Protein AF-A0A960H5Q5-F1 (afdb_monomer)

Solvent-accessible surface area (backbone atoms only — not comparable to full-atom values): 4446 Å² total; per-residue (Å²): 119,69,68,60,55,52,49,53,52,51,52,51,49,45,49,64,50,66,44,40,15,61,51,29,39,52,50,36,68,70,52,62,88,54,74,85,41,56,62,33,42,58,51,13,50,52,41,40,53,50,42,53,53,50,52,49,55,52,49,52,55,51,52,53,55,57,72,70,55,74,84,80,70,80,74,84,76,133

Radius of gyration: 20.73 Å; Cα contacts (8 Å, |Δi|>4): 32; chains: 1; bounding box: 30×37×73 Å

Foldseek 3Di:
DVVVVVVVVVVVVCCVQPCLLVVLCVCLVVPPPDPVSVVSPVVSVVSNVVSVVVVVVVVVVVVVVVVPDDPPDPPPDD

Mean predicted aligned error: 9.61 Å

Secondary structure (DSSP, 8-state):
-HHHHHHHHHHHHHIIIIIHHHHHHHHHHHTTT-GGGHHHHHHHHHHHHHHHHHHHHHHHHHHHHHHTS---------

Structure (mmCIF, N/CA/C/O backbone):
data_AF-A0A960H5Q5-F1
#
_entry.id   AF-A0A960H5Q5-F1
#
loop_
_atom_site.group_PDB
_atom_site.id
_atom_site.type_symbol
_atom_site.label_atom_id
_atom_site.label_alt_id
_atom_site.label_comp_id
_atom_site.label_asym_id
_atom_site.label_entity_id
_atom_site.label_seq_id
_atom_site.pdbx_PDB_ins_code
_atom_site.Cartn_x
_atom_site.Cartn_y
_atom_site.Cartn_z
_atom_site.occupancy
_atom_site.B_iso_or_equiv
_atom_site.auth_seq_id
_atom_site.auth_comp_id
_atom_site.auth_asym_id
_atom_site.auth_atom_id
_atom_site.pdbx_PDB_model_num
ATOM 1 N N . MET A 1 1 ? 4.338 -25.436 -17.676 1.00 62.06 1 MET A N 1
ATOM 2 C CA . MET A 1 1 ? 3.407 -24.398 -17.167 1.00 62.06 1 MET A CA 1
ATOM 3 C C . MET A 1 1 ? 4.146 -23.238 -16.453 1.00 62.06 1 MET A C 1
ATOM 5 O O . MET A 1 1 ? 3.759 -22.878 -15.347 1.00 62.06 1 MET A O 1
ATOM 9 N N . PRO A 1 2 ? 5.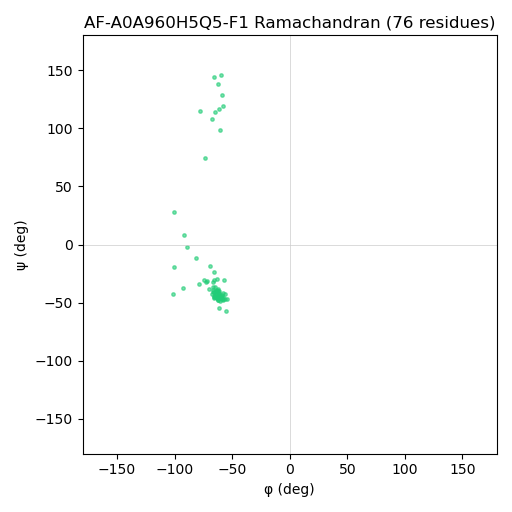201 -22.619 -17.022 1.00 77.31 2 PRO A N 1
ATOM 10 C CA . PRO A 1 2 ? 5.942 -21.549 -16.329 1.00 77.31 2 PRO A CA 1
ATOM 11 C C . PRO A 1 2 ? 5.153 -20.231 -16.226 1.00 77.31 2 PRO A C 1
ATOM 13 O O . PRO A 1 2 ? 5.265 -19.516 -15.234 1.00 77.31 2 PRO A O 1
ATOM 16 N N . THR A 1 3 ? 4.295 -19.941 -17.208 1.00 86.69 3 THR A N 1
ATOM 17 C CA . THR A 1 3 ? 3.488 -18.713 -17.264 1.00 86.69 3 THR A CA 1
ATOM 18 C C . THR A 1 3 ? 2.475 -18.625 -16.122 1.00 86.69 3 THR A C 1
ATOM 20 O O . THR A 1 3 ? 2.277 -17.552 -15.564 1.00 86.69 3 THR A O 1
ATOM 23 N N . LEU A 1 4 ? 1.882 -19.757 -15.721 1.00 90.25 4 LEU A N 1
ATOM 24 C CA . LEU A 1 4 ? 0.915 -19.812 -14.616 1.00 90.25 4 LEU A CA 1
ATOM 25 C C . LEU A 1 4 ? 1.566 -19.489 -13.261 1.00 90.25 4 LEU A C 1
ATOM 27 O O . LEU A 1 4 ? 1.004 -18.743 -12.465 1.00 90.25 4 LEU A O 1
ATOM 31 N N . LEU A 1 5 ? 2.776 -20.005 -13.021 1.00 89.12 5 LEU A N 1
ATOM 32 C CA . LEU A 1 5 ? 3.554 -19.722 -11.809 1.00 89.12 5 LEU A CA 1
ATOM 33 C C . LEU A 1 5 ? 4.004 -18.257 -11.741 1.00 89.12 5 LEU A C 1
ATOM 35 O O . LEU A 1 5 ? 3.964 -17.656 -10.669 1.00 89.12 5 LEU A O 1
ATOM 39 N N . LEU A 1 6 ? 4.397 -17.669 -12.876 1.00 88.31 6 LEU A N 1
ATOM 40 C CA . LEU A 1 6 ? 4.720 -16.243 -12.961 1.00 88.31 6 LEU A CA 1
ATOM 41 C C . LEU A 1 6 ? 3.491 -15.381 -12.638 1.00 88.31 6 LEU A C 1
ATOM 43 O O . LEU A 1 6 ? 3.595 -14.448 -11.844 1.00 88.31 6 LEU A O 1
ATOM 47 N N . TYR A 1 7 ? 2.332 -15.726 -13.205 1.00 88.44 7 TYR A N 1
ATOM 48 C CA . TYR A 1 7 ? 1.081 -15.004 -12.976 1.00 88.44 7 TYR A CA 1
ATOM 49 C C . TYR A 1 7 ? 0.661 -15.064 -11.505 1.00 88.44 7 TYR A C 1
ATOM 51 O O . TYR A 1 7 ? 0.426 -14.026 -10.896 1.00 88.44 7 TYR A O 1
ATOM 59 N N . LEU A 1 8 ? 0.679 -16.257 -10.897 1.00 88.69 8 LEU A N 1
ATOM 60 C CA . LEU A 1 8 ? 0.409 -16.440 -9.467 1.00 88.69 8 LEU A CA 1
ATOM 61 C C . LEU A 1 8 ? 1.366 -15.634 -8.585 1.00 88.69 8 LEU A C 1
ATOM 63 O O . LEU A 1 8 ? 0.934 -15.018 -7.616 1.00 88.69 8 LEU A O 1
ATOM 67 N N . ARG A 1 9 ? 2.658 -15.600 -8.921 1.00 85.50 9 ARG A N 1
ATOM 68 C CA . ARG A 1 9 ? 3.657 -14.849 -8.153 1.00 85.50 9 ARG A CA 1
ATOM 69 C C . ARG A 1 9 ? 3.415 -13.343 -8.209 1.00 85.50 9 ARG A C 1
ATOM 71 O O . ARG A 1 9 ? 3.494 -12.681 -7.177 1.00 85.50 9 ARG A O 1
ATOM 78 N N . VAL A 1 10 ? 3.110 -12.813 -9.393 1.00 86.25 10 VAL A N 1
ATOM 79 C CA . VAL A 1 10 ? 2.782 -11.392 -9.563 1.00 86.25 10 VAL A CA 1
ATOM 80 C C . VAL A 1 10 ? 1.476 -11.064 -8.847 1.00 86.25 10 VAL A C 1
ATOM 82 O O . VAL A 1 10 ? 1.458 -10.103 -8.093 1.00 86.25 10 VAL A O 1
ATOM 85 N N . GLN A 1 11 ? 0.437 -11.891 -8.996 1.00 84.88 11 GLN A N 1
ATOM 86 C CA . GLN A 1 11 ? -0.860 -11.738 -8.323 1.00 84.88 11 GLN A CA 1
ATOM 87 C C . GLN A 1 11 ? -0.714 -11.678 -6.798 1.00 84.88 11 GLN A C 1
ATOM 89 O O . GLN A 1 11 ? -1.360 -10.875 -6.129 1.00 84.88 11 GLN A O 1
ATOM 94 N N . LEU A 1 12 ? 0.141 -12.535 -6.241 1.00 82.94 12 LEU A N 1
ATOM 95 C CA . LEU A 1 12 ? 0.395 -12.583 -4.808 1.00 82.94 12 LEU A CA 1
ATOM 96 C C . LEU A 1 12 ? 1.169 -11.337 -4.355 1.00 82.94 12 LEU A C 1
ATOM 98 O O . LEU A 1 12 ? 0.836 -10.763 -3.324 1.00 82.94 12 LEU A O 1
ATOM 102 N N . MET A 1 13 ? 2.119 -10.846 -5.159 1.00 79.31 13 MET A N 1
ATOM 103 C CA . MET A 1 13 ? 2.760 -9.552 -4.904 1.00 79.31 13 MET A CA 1
ATOM 104 C C . MET A 1 13 ? 1.771 -8.383 -4.958 1.00 79.31 13 MET A C 1
ATOM 106 O O . MET A 1 13 ? 1.814 -7.536 -4.072 1.00 79.31 13 MET A O 1
ATOM 110 N N . THR A 1 14 ? 0.861 -8.322 -5.934 1.00 76.50 14 THR A N 1
ATOM 111 C CA . THR A 1 14 ? -0.155 -7.256 -5.997 1.00 76.50 14 THR A CA 1
ATOM 112 C C . THR A 1 14 ? -1.150 -7.339 -4.850 1.00 76.50 14 THR A C 1
ATOM 114 O O . THR A 1 14 ? -1.538 -6.302 -4.315 1.00 76.50 14 THR A O 1
ATOM 117 N N . LEU A 1 15 ? -1.529 -8.547 -4.423 1.00 77.12 15 LEU A N 1
ATOM 118 C CA . LEU A 1 15 ? -2.362 -8.726 -3.237 1.00 77.12 15 LEU A CA 1
ATOM 119 C C . LEU A 1 15 ? -1.668 -8.223 -1.975 1.00 77.12 15 LEU A C 1
ATOM 121 O O . LEU A 1 15 ? -2.351 -7.617 -1.163 1.00 77.12 15 LEU A O 1
ATOM 125 N N . VAL A 1 16 ? -0.352 -8.432 -1.841 1.00 70.19 16 VAL A N 1
ATOM 126 C CA . VAL A 1 16 ? 0.454 -8.026 -0.674 1.00 70.19 16 VAL A CA 1
ATOM 127 C C . VAL A 1 16 ? 0.808 -6.532 -0.678 1.00 70.19 16 VAL A C 1
ATOM 129 O O . VAL A 1 16 ? 0.880 -5.927 0.387 1.00 70.19 16 VAL A O 1
ATOM 132 N N . VAL A 1 17 ? 1.028 -5.926 -1.846 1.00 71.81 17 VAL A N 1
ATOM 133 C CA . VAL A 1 17 ? 1.526 -4.541 -1.944 1.00 71.81 17 VAL A CA 1
ATOM 134 C C . VAL A 1 17 ? 0.408 -3.542 -2.257 1.00 71.81 17 VAL A C 1
ATOM 136 O O . VAL A 1 17 ? 0.334 -2.514 -1.596 1.00 71.81 17 VAL A O 1
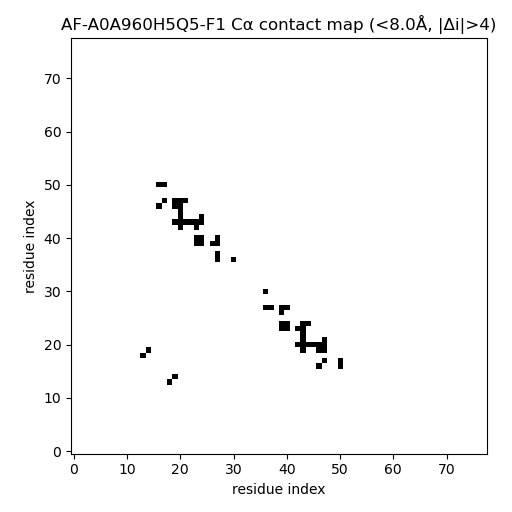ATOM 139 N N . GLY A 1 18 ? -0.507 -3.863 -3.177 1.00 74.00 18 GLY A N 1
ATOM 140 C CA . GLY A 1 18 ? -1.523 -2.911 -3.644 1.00 74.00 18 GLY A CA 1
ATOM 141 C C . GLY A 1 18 ? -2.852 -2.964 -2.886 1.00 74.00 18 GLY A C 1
ATOM 142 O O . GLY A 1 18 ? -3.483 -1.940 -2.647 1.00 74.00 18 GLY A O 1
ATOM 143 N N . VAL A 1 19 ? -3.304 -4.158 -2.487 1.00 85.12 19 VAL A N 1
ATOM 144 C CA . VAL A 1 19 ? -4.654 -4.342 -1.913 1.00 85.12 19 VAL A CA 1
ATOM 145 C C . VAL A 1 19 ? -4.660 -4.440 -0.380 1.00 85.12 19 VAL A C 1
ATOM 147 O O . VAL A 1 19 ? -5.691 -4.170 0.241 1.00 85.12 19 VAL A O 1
ATOM 150 N N . VAL A 1 20 ? -3.525 -4.751 0.261 1.00 86.19 20 VAL A N 1
ATOM 151 C CA . VAL A 1 20 ? -3.449 -4.873 1.734 1.00 86.19 20 VAL A CA 1
ATOM 152 C C . VAL A 1 20 ? -3.884 -3.596 2.445 1.00 86.19 20 VAL A C 1
ATOM 154 O O . VAL A 1 20 ? -4.650 -3.680 3.403 1.00 86.19 20 VAL A O 1
ATOM 157 N N . GLY A 1 21 ? -3.426 -2.430 1.980 1.00 87.75 21 GLY A N 1
ATOM 158 C CA . GLY A 1 21 ? -3.765 -1.135 2.576 1.00 87.75 21 GLY A CA 1
ATOM 159 C C . GLY A 1 21 ? -5.282 -0.904 2.658 1.00 87.75 21 GLY A C 1
ATOM 160 O O . GLY A 1 21 ? -5.810 -0.764 3.766 1.00 87.75 21 GLY A O 1
ATOM 161 N N . PRO A 1 22 ? -6.003 -0.959 1.521 1.00 89.88 22 PRO A N 1
ATOM 162 C CA . PRO A 1 22 ? -7.461 -0.888 1.490 1.00 89.88 22 PRO A CA 1
ATOM 163 C C . PRO A 1 22 ? -8.156 -1.930 2.373 1.00 89.88 22 PRO A C 1
ATOM 165 O O . PRO A 1 22 ? -9.033 -1.562 3.150 1.00 89.88 22 PRO A O 1
ATOM 168 N N . ILE A 1 23 ? -7.746 -3.205 2.324 1.00 90.88 23 ILE A N 1
ATOM 169 C CA . ILE A 1 23 ? -8.371 -4.261 3.139 1.00 90.88 23 ILE A CA 1
ATOM 170 C C . ILE A 1 23 ? -8.211 -3.975 4.635 1.00 90.88 23 ILE A C 1
ATOM 172 O O . ILE A 1 23 ? -9.177 -4.091 5.387 1.00 90.88 23 ILE A O 1
ATOM 176 N N . PHE A 1 24 ? -7.016 -3.590 5.085 1.00 91.19 24 PHE A N 1
ATOM 177 C CA . PHE A 1 24 ? -6.756 -3.300 6.497 1.00 91.19 24 PHE A CA 1
ATOM 178 C C . PHE A 1 24 ? -7.611 -2.145 7.010 1.00 91.19 24 PHE A C 1
ATOM 180 O O . PHE A 1 24 ? -8.175 -2.234 8.102 1.00 91.19 24 PHE A O 1
ATOM 187 N N . LEU A 1 25 ? -7.745 -1.088 6.205 1.00 90.62 25 LEU A N 1
ATOM 188 C CA . LEU A 1 25 ? -8.604 0.046 6.525 1.00 90.62 25 LEU A CA 1
ATOM 189 C C . LEU A 1 25 ? -10.079 -0.373 6.559 1.00 90.62 25 LEU A C 1
ATOM 191 O O . LEU A 1 25 ? -10.773 -0.047 7.519 1.00 90.62 25 LEU A O 1
ATOM 195 N N . THR A 1 26 ? -10.550 -1.149 5.577 1.00 92.38 26 THR A N 1
ATOM 196 C CA . THR A 1 26 ? -11.923 -1.676 5.563 1.00 92.38 26 THR A CA 1
ATOM 197 C C . THR A 1 26 ? -12.223 -2.510 6.808 1.00 92.38 26 THR A C 1
ATOM 199 O O . THR A 1 26 ? -13.247 -2.284 7.448 1.00 92.38 26 THR A O 1
ATOM 202 N N . VAL A 1 27 ? -11.334 -3.431 7.193 1.00 90.81 27 VAL A N 1
ATOM 203 C CA . VAL A 1 27 ? -11.520 -4.263 8.394 1.00 90.81 27 VAL A CA 1
ATOM 204 C C . VAL A 1 27 ? -11.515 -3.411 9.661 1.00 90.81 27 VAL A C 1
ATOM 206 O O . VAL A 1 27 ? -12.378 -3.603 10.513 1.00 90.81 27 VAL A O 1
ATOM 209 N N . TYR A 1 28 ? -10.602 -2.440 9.776 1.00 89.06 28 TYR A N 1
ATOM 210 C CA . TYR A 1 28 ? -10.559 -1.533 10.924 1.00 89.06 28 TYR A CA 1
ATOM 211 C C . TYR A 1 28 ? -11.888 -0.795 11.128 1.00 89.06 28 TYR A C 1
ATOM 213 O O . TYR A 1 28 ? -12.401 -0.759 12.244 1.00 89.06 28 TYR A O 1
ATOM 221 N N . PHE A 1 29 ? -12.469 -0.244 10.058 1.00 88.94 29 PHE A N 1
ATOM 222 C CA . PHE A 1 29 ? -13.748 0.463 10.144 1.00 88.94 29 PHE A CA 1
ATOM 223 C C . PHE A 1 29 ? -14.943 -0.478 10.347 1.00 88.94 29 PHE A C 1
ATOM 225 O O . PHE A 1 29 ? -15.891 -0.104 11.032 1.00 88.94 29 PHE A O 1
ATOM 232 N N . ALA A 1 30 ? -14.901 -1.696 9.800 1.00 90.88 30 ALA A N 1
ATOM 233 C CA . ALA A 1 30 ? -15.978 -2.676 9.941 1.00 90.88 30 ALA A CA 1
ATOM 234 C C . ALA A 1 30 ? -16.037 -3.333 11.334 1.00 90.88 30 ALA A C 1
ATOM 236 O O . ALA A 1 30 ? -17.117 -3.704 11.783 1.00 90.88 30 ALA A O 1
ATOM 237 N N . ALA A 1 31 ? -14.899 -3.477 12.020 1.00 87.69 31 ALA A N 1
ATOM 238 C CA . ALA A 1 31 ? -14.789 -4.157 13.316 1.00 87.69 31 ALA A CA 1
ATOM 239 C C . ALA A 1 31 ? -14.948 -3.226 14.540 1.00 87.69 31 ALA A C 1
ATOM 241 O O . ALA A 1 31 ? -14.716 -3.637 15.677 1.00 87.69 31 ALA A O 1
ATOM 242 N N . GLN A 1 32 ? -15.323 -1.958 14.344 1.00 79.69 32 GLN A N 1
ATOM 243 C CA . GLN A 1 32 ? -15.520 -1.016 15.452 1.00 79.69 32 GLN A CA 1
ATOM 244 C C . GLN A 1 32 ? -16.655 -1.478 16.391 1.00 79.69 32 GLN A C 1
ATOM 246 O O . GLN A 1 32 ? -17.705 -1.901 15.906 1.00 79.69 32 GLN A O 1
ATOM 251 N N . PRO A 1 33 ? -16.488 -1.369 17.729 1.00 75.62 33 PRO A N 1
ATOM 252 C CA . PRO A 1 33 ? -15.471 -0.585 18.443 1.00 75.62 33 PRO A CA 1
ATOM 253 C C . PRO A 1 33 ? -14.258 -1.383 18.980 1.00 75.62 33 PRO A C 1
ATOM 255 O O . PRO A 1 33 ? -13.665 -0.962 19.971 1.00 75.62 33 PRO A O 1
ATOM 258 N N . ASP A 1 34 ? -13.859 -2.506 18.371 1.00 82.69 34 ASP A N 1
ATOM 259 C CA . ASP A 1 34 ? -12.764 -3.341 18.900 1.00 82.69 34 ASP A CA 1
ATOM 260 C C . ASP A 1 34 ? -11.408 -2.581 18.965 1.00 82.69 34 ASP A C 1
ATOM 262 O O . ASP A 1 34 ? -10.856 -2.184 17.934 1.00 82.69 34 ASP A O 1
ATOM 266 N N . PRO A 1 35 ? -10.819 -2.357 20.157 1.00 81.81 35 PRO A N 1
ATOM 267 C CA . PRO A 1 35 ? 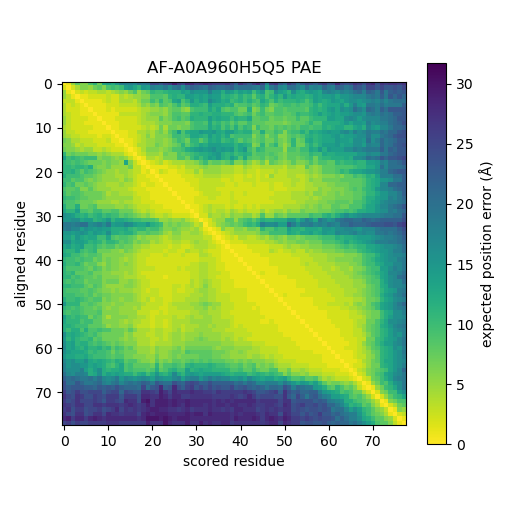-9.524 -1.687 20.291 1.00 81.81 35 PRO A CA 1
ATOM 268 C C . PRO A 1 35 ? -8.349 -2.527 19.765 1.00 81.81 35 PRO A C 1
ATOM 270 O O . PRO A 1 35 ? -7.291 -1.967 19.459 1.00 81.81 35 PRO A O 1
ATOM 273 N N . THR A 1 36 ? -8.525 -3.841 19.615 1.00 88.38 36 THR A N 1
ATOM 274 C CA . THR A 1 36 ? -7.505 -4.776 19.119 1.00 88.38 36 THR A CA 1
ATOM 275 C C . THR A 1 36 ? -7.156 -4.505 17.658 1.00 88.38 36 THR A C 1
ATOM 277 O O . THR A 1 36 ? -6.042 -4.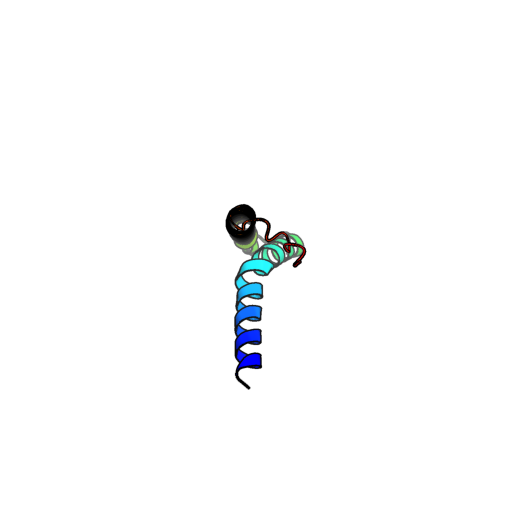796 17.238 1.00 88.38 36 THR A O 1
ATOM 280 N N . VAL A 1 37 ? -8.050 -3.884 16.877 1.00 89.69 37 VAL A N 1
ATOM 281 C CA . VAL A 1 37 ? -7.810 -3.596 15.452 1.00 89.69 37 VAL A CA 1
ATOM 282 C C . VAL A 1 37 ? -7.131 -2.248 15.187 1.00 89.69 37 VAL A C 1
ATOM 284 O O . VAL A 1 37 ? -6.794 -1.958 14.041 1.00 89.69 37 VAL A O 1
ATOM 287 N N . LYS A 1 38 ? -6.841 -1.420 16.206 1.00 87.94 38 LYS A N 1
ATOM 288 C CA . LYS A 1 38 ? -6.223 -0.084 16.009 1.00 87.94 38 LYS A CA 1
ATOM 289 C C . LYS A 1 38 ? -4.892 -0.112 15.260 1.00 87.94 38 LYS A C 1
ATOM 291 O O . LYS A 1 38 ? -4.581 0.836 14.546 1.00 87.94 38 LYS A O 1
ATOM 296 N N . TRP A 1 39 ? -4.109 -1.182 15.385 1.00 89.62 39 TRP A N 1
ATOM 297 C CA . TRP A 1 39 ? -2.853 -1.314 14.643 1.00 89.62 39 TRP A CA 1
ATOM 298 C C . TRP A 1 39 ? -3.084 -1.424 13.126 1.00 89.62 39 TRP A C 1
ATOM 300 O O . TRP A 1 39 ? -2.264 -0.929 12.355 1.00 89.62 39 TRP A O 1
ATOM 310 N N . MET A 1 40 ? -4.217 -1.996 12.696 1.00 91.94 40 MET A N 1
ATOM 311 C CA . MET A 1 40 ? -4.574 -2.149 11.281 1.00 91.94 40 MET A CA 1
ATOM 312 C C . MET A 1 40 ? -4.828 -0.799 10.615 1.00 91.94 40 MET A C 1
ATOM 314 O O . MET A 1 40 ? -4.502 -0.636 9.445 1.00 91.94 40 MET A O 1
ATOM 318 N N . TYR A 1 41 ? -5.337 0.186 11.359 1.00 90.88 41 TYR A N 1
ATOM 319 C CA . TYR A 1 41 ? -5.489 1.555 10.866 1.00 90.88 41 TYR A CA 1
ATOM 320 C C . TYR A 1 41 ? -4.139 2.175 10.491 1.00 90.88 41 TYR A C 1
ATOM 322 O O . TYR A 1 41 ? -3.939 2.614 9.359 1.00 90.88 41 TYR A O 1
ATOM 330 N N . TYR A 1 42 ? -3.186 2.169 11.427 1.00 91.94 42 TYR A N 1
ATOM 331 C CA . TYR A 1 42 ? -1.867 2.761 11.202 1.00 91.94 42 TYR A CA 1
ATOM 332 C C . TYR A 1 42 ? -1.060 1.977 10.162 1.00 91.94 42 TYR A C 1
ATOM 334 O O . TYR A 1 42 ? -0.463 2.580 9.273 1.00 91.94 42 TYR A O 1
ATOM 342 N N . ALA A 1 43 ? -1.084 0.642 10.222 1.00 91.31 43 ALA A N 1
ATOM 343 C CA . ALA A 1 43 ? -0.426 -0.202 9.229 1.00 91.31 43 ALA A CA 1
ATOM 344 C C . ALA A 1 43 ? -1.042 -0.016 7.831 1.00 91.31 43 ALA A C 1
ATOM 346 O O . ALA A 1 43 ? -0.312 0.185 6.864 1.00 91.31 43 ALA A O 1
ATOM 347 N N . GLY A 1 44 ? -2.374 -0.011 7.727 1.00 90.75 44 GLY A N 1
ATOM 348 C CA . GLY A 1 44 ? -3.095 0.185 6.469 1.00 90.75 44 GLY A CA 1
ATOM 349 C C . GLY A 1 44 ? -2.809 1.544 5.830 1.00 90.75 44 GLY A C 1
ATOM 350 O O . GLY A 1 44 ? -2.561 1.610 4.625 1.00 90.75 44 GLY A O 1
ATOM 351 N N . LEU A 1 45 ? -2.751 2.617 6.627 1.00 92.25 45 LEU A N 1
ATOM 352 C CA . LEU A 1 45 ? -2.361 3.950 6.154 1.00 92.25 45 LEU A CA 1
ATOM 353 C C . LEU A 1 45 ? -0.928 3.987 5.615 1.00 92.25 45 LEU A C 1
ATOM 355 O O . LEU A 1 45 ? -0.705 4.516 4.528 1.00 92.25 45 LEU A O 1
ATOM 359 N N . VAL A 1 46 ? 0.037 3.421 6.347 1.00 92.69 46 VAL A N 1
ATOM 360 C CA . VAL A 1 46 ? 1.447 3.405 5.924 1.00 92.69 46 VAL A CA 1
ATOM 361 C C . VAL A 1 46 ? 1.620 2.610 4.631 1.00 92.69 46 VAL A C 1
ATOM 363 O O . VAL A 1 46 ? 2.261 3.100 3.703 1.00 92.69 46 VAL A O 1
ATOM 366 N N . ILE A 1 47 ? 1.015 1.422 4.542 1.00 89.25 47 ILE A N 1
ATOM 367 C CA . ILE A 1 47 ? 1.084 0.572 3.345 1.00 89.25 47 ILE A CA 1
ATOM 368 C C . ILE A 1 47 ? 0.490 1.303 2.140 1.00 89.25 47 ILE A C 1
ATOM 370 O O . ILE A 1 47 ? 1.144 1.398 1.105 1.00 89.25 47 ILE A O 1
ATOM 374 N N . THR A 1 48 ? -0.700 1.890 2.294 1.00 89.50 48 THR A N 1
ATOM 375 C CA . THR A 1 48 ? -1.352 2.666 1.226 1.00 89.50 48 THR A CA 1
ATOM 376 C C . THR A 1 48 ? -0.492 3.853 0.791 1.00 89.50 48 THR A C 1
ATOM 378 O O . THR A 1 48 ? -0.323 4.097 -0.400 1.00 89.50 48 THR A O 1
ATOM 381 N N . GLY A 1 49 ? 0.087 4.585 1.748 1.00 91.00 49 GLY A N 1
ATOM 382 C CA . GLY A 1 49 ? 0.968 5.713 1.456 1.00 91.00 49 GLY A CA 1
ATOM 383 C C . GLY A 1 49 ? 2.196 5.299 0.645 1.00 91.00 49 GLY A C 1
ATOM 384 O O . GLY A 1 49 ? 2.522 5.948 -0.346 1.00 91.00 49 GLY A O 1
ATOM 385 N N . ILE A 1 50 ? 2.851 4.197 1.021 1.00 91.19 50 ILE A N 1
ATOM 386 C CA . ILE A 1 50 ? 4.001 3.659 0.282 1.00 91.19 50 ILE A CA 1
ATOM 387 C C . ILE A 1 50 ? 3.586 3.214 -1.125 1.00 91.19 50 ILE A C 1
ATOM 389 O O . ILE A 1 50 ? 4.287 3.545 -2.078 1.00 91.19 50 ILE A O 1
ATOM 393 N N . ASP A 1 51 ? 2.459 2.515 -1.271 1.00 87.50 51 ASP A N 1
ATOM 394 C CA . ASP A 1 51 ? 1.966 2.042 -2.571 1.00 87.50 51 ASP A CA 1
ATOM 395 C C . ASP A 1 51 ? 1.739 3.205 -3.551 1.00 87.50 51 ASP A C 1
ATOM 397 O O . ASP A 1 51 ? 2.271 3.203 -4.664 1.00 87.50 51 ASP A O 1
ATOM 401 N N . VAL A 1 52 ? 1.076 4.274 -3.095 1.00 88.25 52 VAL A N 1
ATOM 402 C CA . VAL A 1 52 ? 0.866 5.492 -3.893 1.00 88.25 52 VAL A CA 1
ATOM 403 C C . VAL A 1 52 ? 2.195 6.153 -4.270 1.00 88.25 52 VAL A C 1
ATOM 405 O O . VAL A 1 52 ? 2.384 6.538 -5.425 1.00 88.25 52 VAL A O 1
ATOM 408 N N . LEU A 1 53 ? 3.142 6.274 -3.334 1.00 92.94 53 LEU A N 1
ATOM 409 C CA . LEU A 1 53 ? 4.455 6.866 -3.615 1.00 92.94 53 LEU A CA 1
ATOM 410 C C . LEU A 1 53 ? 5.255 6.044 -4.634 1.00 92.94 53 LEU A C 1
ATOM 412 O O . LEU A 1 53 ? 5.893 6.614 -5.520 1.00 92.94 53 LEU A O 1
ATOM 416 N N . VAL A 1 54 ? 5.199 4.715 -4.549 1.00 90.25 54 VAL A N 1
ATOM 417 C CA . VAL A 1 54 ? 5.830 3.815 -5.523 1.00 90.25 54 VAL A CA 1
ATOM 418 C C . VAL A 1 54 ? 5.172 3.961 -6.895 1.00 90.25 54 VAL A C 1
ATOM 420 O O . VAL A 1 54 ? 5.883 4.092 -7.894 1.00 90.25 54 VAL A O 1
ATOM 423 N N . ALA A 1 55 ? 3.839 4.007 -6.961 1.00 87.25 55 ALA A N 1
ATOM 424 C CA . ALA A 1 55 ? 3.107 4.214 -8.208 1.00 87.25 55 ALA A CA 1
ATOM 425 C C . ALA A 1 55 ? 3.487 5.543 -8.880 1.00 87.25 55 ALA A C 1
ATOM 427 O O . ALA A 1 55 ? 3.742 5.581 -10.088 1.00 87.25 55 ALA A O 1
ATOM 428 N N . LEU A 1 56 ? 3.602 6.620 -8.097 1.00 93.25 56 LEU A N 1
ATOM 429 C CA . LEU A 1 56 ? 4.054 7.923 -8.584 1.00 93.25 56 LEU A CA 1
ATOM 430 C C . LEU A 1 56 ? 5.501 7.872 -9.085 1.00 93.25 56 LEU A C 1
ATOM 432 O O . LEU A 1 56 ? 5.776 8.353 -10.182 1.00 93.25 56 LEU A O 1
ATOM 436 N N . ALA A 1 57 ? 6.413 7.237 -8.345 1.00 92.50 57 ALA A N 1
ATOM 437 C CA . ALA A 1 57 ? 7.814 7.114 -8.746 1.00 92.50 57 ALA A CA 1
ATOM 4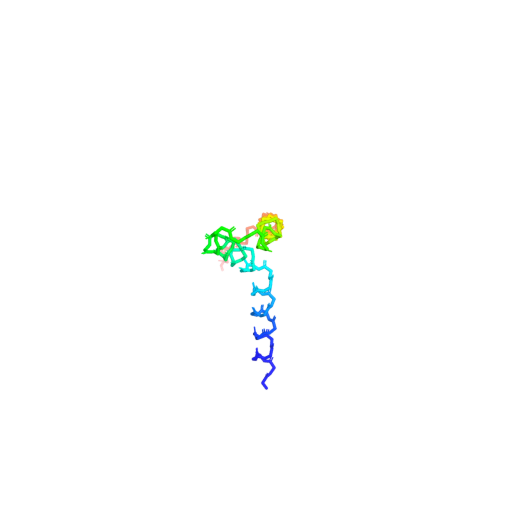38 C C . ALA A 1 57 ? 7.992 6.314 -10.050 1.00 92.50 57 ALA A C 1
ATOM 440 O O . ALA A 1 57 ? 8.818 6.667 -10.893 1.00 92.50 57 ALA A O 1
ATOM 441 N N . ILE A 1 58 ? 7.219 5.240 -10.241 1.00 91.31 58 ILE A N 1
ATOM 442 C CA . ILE A 1 58 ? 7.216 4.467 -11.492 1.00 91.31 58 ILE A CA 1
ATOM 443 C C . ILE A 1 58 ? 6.666 5.320 -12.638 1.00 91.31 58 ILE A C 1
ATOM 445 O O . ILE A 1 58 ? 7.266 5.365 -13.712 1.00 91.31 58 ILE A O 1
ATOM 449 N N . THR A 1 59 ? 5.548 6.009 -12.403 1.00 91.94 59 THR A N 1
ATOM 450 C CA . THR A 1 59 ? 4.893 6.865 -13.401 1.00 91.94 59 THR A CA 1
ATOM 451 C C . THR A 1 59 ? 5.828 7.973 -13.877 1.00 91.94 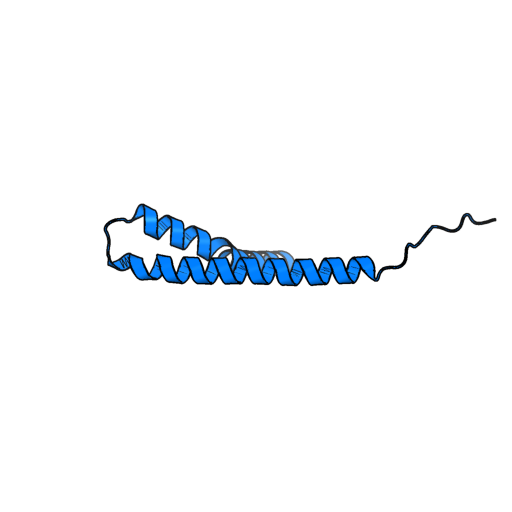59 THR A C 1
ATOM 453 O O . THR A 1 59 ? 5.995 8.155 -15.081 1.00 91.94 59 THR A O 1
ATOM 456 N N . ASP A 1 60 ? 6.509 8.651 -12.953 1.00 94.25 60 ASP A N 1
ATOM 457 C CA . ASP A 1 60 ? 7.482 9.700 -13.264 1.00 94.25 60 ASP A CA 1
ATOM 458 C C . ASP A 1 60 ? 8.620 9.183 -14.163 1.00 94.25 60 ASP A C 1
ATOM 460 O O . ASP A 1 60 ? 8.891 9.740 -15.231 1.00 94.25 60 ASP A O 1
ATOM 464 N N . ARG A 1 61 ? 9.203 8.026 -13.818 1.00 93.00 61 ARG A N 1
ATOM 465 C CA . ARG A 1 61 ? 10.240 7.372 -14.637 1.00 93.00 61 ARG A CA 1
ATOM 466 C C . ARG A 1 61 ? 9.737 6.982 -16.027 1.00 93.00 61 ARG A C 1
ATOM 468 O O . ARG A 1 61 ? 10.468 7.135 -17.005 1.00 93.00 61 ARG A O 1
ATOM 475 N N . MET A 1 62 ? 8.502 6.490 -16.137 1.00 91.88 62 MET A N 1
ATOM 476 C CA . MET A 1 62 ? 7.897 6.154 -17.430 1.00 91.88 62 MET A CA 1
ATOM 477 C C . MET A 1 62 ? 7.668 7.394 -18.301 1.00 91.88 62 MET A C 1
ATOM 479 O O . MET A 1 62 ? 7.927 7.345 -19.506 1.00 91.88 62 MET A O 1
ATOM 483 N N . LEU A 1 63 ? 7.213 8.509 -17.720 1.00 92.81 63 LEU A N 1
ATOM 484 C CA . LEU A 1 63 ? 7.054 9.773 -18.445 1.00 92.81 63 LEU A CA 1
ATOM 485 C C . LEU A 1 63 ? 8.404 10.318 -18.925 1.00 92.81 63 LEU A C 1
ATOM 487 O O . LEU A 1 63 ? 8.511 10.749 -20.075 1.00 92.81 63 LEU A O 1
ATOM 491 N N . ALA A 1 64 ? 9.433 10.263 -18.077 1.00 91.12 64 ALA A N 1
ATOM 492 C CA . ALA A 1 64 ? 10.787 10.666 -18.442 1.00 91.12 64 ALA A CA 1
ATOM 493 C C . ALA A 1 64 ? 11.326 9.838 -19.621 1.00 91.12 64 ALA A C 1
ATOM 495 O O . ALA A 1 64 ? 11.827 10.404 -20.593 1.00 91.12 64 ALA A O 1
ATOM 496 N N . ALA A 1 65 ? 11.147 8.513 -19.588 1.00 88.69 65 ALA A N 1
ATOM 497 C CA . ALA A 1 65 ? 11.552 7.624 -20.676 1.00 88.69 65 ALA A CA 1
ATOM 498 C C . ALA A 1 65 ? 10.811 7.920 -21.992 1.00 88.69 65 ALA A C 1
ATOM 500 O O . ALA A 1 65 ? 11.428 7.924 -23.055 1.00 88.69 65 ALA A O 1
ATOM 501 N N . ARG A 1 66 ? 9.505 8.223 -21.937 1.00 85.88 66 ARG A N 1
ATOM 502 C CA . ARG A 1 66 ? 8.721 8.604 -23.127 1.00 85.88 66 ARG A CA 1
ATOM 503 C C . ARG A 1 66 ? 9.189 9.912 -23.754 1.00 85.88 66 ARG A C 1
ATOM 505 O O . ARG A 1 66 ? 9.243 9.996 -24.972 1.00 85.88 66 ARG A O 1
ATOM 512 N N . LYS A 1 67 ? 9.539 10.919 -22.947 1.00 85.31 67 LYS A N 1
ATOM 513 C CA . LYS A 1 67 ? 10.084 12.191 -23.454 1.00 85.31 67 LYS A CA 1
ATOM 514 C C .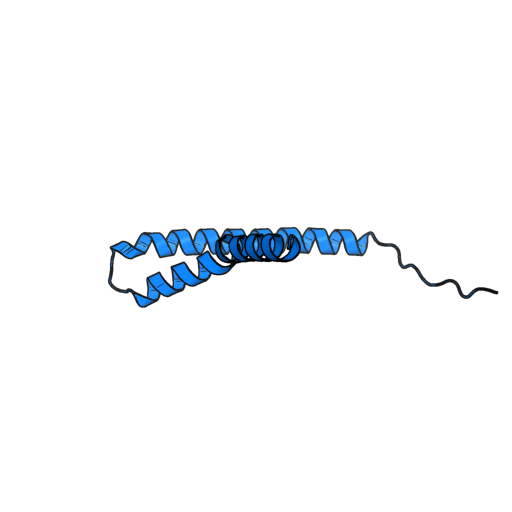 LYS A 1 67 ? 11.427 12.024 -24.168 1.00 85.31 67 LYS A C 1
ATOM 516 O O . LYS A 1 67 ? 11.733 12.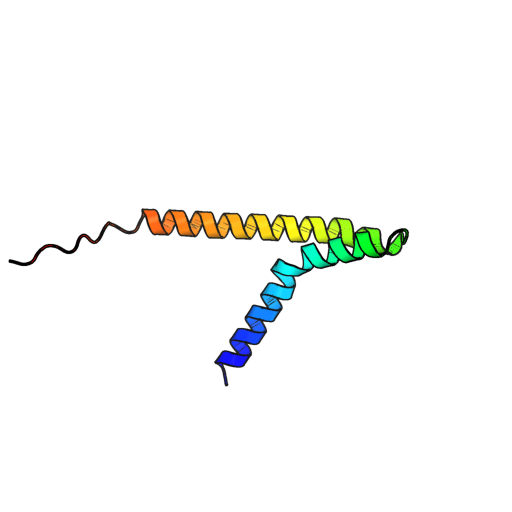819 -25.047 1.00 85.31 67 LYS A O 1
ATOM 521 N N . ALA A 1 68 ? 12.223 11.033 -23.773 1.00 78.88 68 ALA A N 1
ATOM 522 C CA . ALA A 1 68 ? 13.533 10.768 -24.359 1.00 78.88 68 ALA A CA 1
ATOM 523 C C . ALA A 1 68 ? 13.473 9.971 -25.676 1.00 78.88 68 ALA A C 1
ATOM 525 O O . ALA A 1 68 ? 14.491 9.869 -26.357 1.00 78.88 68 ALA A O 1
ATOM 526 N N . ALA A 1 69 ? 12.316 9.408 -26.042 1.00 72.38 69 ALA A N 1
ATOM 527 C CA . ALA A 1 69 ? 12.141 8.741 -27.326 1.00 72.38 69 ALA A CA 1
ATOM 528 C C . ALA A 1 69 ? 11.962 9.805 -28.429 1.00 72.38 69 ALA A C 1
ATOM 530 O O . ALA A 1 69 ? 10.978 10.547 -28.388 1.00 72.38 69 ALA A O 1
ATOM 531 N N . PRO A 1 70 ? 12.896 9.925 -29.392 1.00 68.38 70 PRO A N 1
ATOM 532 C CA . PRO A 1 70 ? 12.751 10.876 -30.483 1.00 68.38 70 PRO A CA 1
ATOM 533 C C . PRO A 1 70 ? 11.563 10.477 -31.365 1.00 68.38 70 PRO A C 1
ATOM 535 O O . PRO A 1 70 ? 11.295 9.292 -31.563 1.00 68.38 70 PRO A O 1
ATOM 538 N N . ASP A 1 71 ? 10.856 11.483 -31.879 1.00 67.81 71 ASP A N 1
ATOM 539 C CA . ASP A 1 71 ? 9.733 11.328 -32.802 1.00 67.81 71 ASP A CA 1
ATOM 540 C C . ASP A 1 71 ? 10.237 10.629 -34.072 1.00 67.81 71 ASP A C 1
ATOM 542 O O . ASP A 1 71 ? 10.872 11.248 -34.929 1.00 67.81 71 ASP A O 1
ATOM 546 N N . SER A 1 72 ? 10.032 9.313 -34.179 1.00 65.19 72 SER A N 1
ATOM 547 C CA . SER A 1 72 ? 10.309 8.570 -35.404 1.00 65.19 72 SER A CA 1
ATOM 548 C C . SER A 1 72 ? 9.221 8.918 -36.411 1.00 65.19 72 SER A C 1
ATOM 550 O O . SER A 1 72 ? 8.297 8.139 -36.657 1.00 65.19 72 SER A O 1
ATOM 552 N N . LYS A 1 73 ? 9.313 10.124 -36.968 1.00 67.19 73 LYS A N 1
ATOM 553 C CA . LYS A 1 73 ? 8.577 10.504 -38.162 1.00 67.19 73 LYS A CA 1
ATOM 554 C C . LYS A 1 73 ? 8.976 9.505 -39.252 1.00 67.19 73 LYS A C 1
ATOM 556 O O . LYS A 1 73 ? 10.166 9.417 -39.552 1.00 67.19 73 LYS A O 1
ATOM 561 N N . PRO A 1 74 ? 8.042 8.727 -39.823 1.00 67.12 74 PRO A N 1
ATOM 562 C CA . PRO A 1 74 ? 8.378 7.905 -40.971 1.00 67.12 74 PRO A CA 1
ATOM 563 C C . PRO A 1 74 ? 8.731 8.874 -42.102 1.00 67.12 74 PRO A C 1
ATOM 565 O O . PRO A 1 74 ? 7.891 9.675 -42.519 1.00 67.12 74 PRO A O 1
ATOM 568 N N . GLU A 1 75 ? 9.994 8.878 -42.530 1.00 68.75 75 GLU A N 1
ATOM 569 C CA . GLU A 1 75 ? 10.391 9.629 -43.717 1.00 68.75 75 GLU A CA 1
ATOM 570 C C . GLU A 1 75 ? 9.576 9.102 -44.907 1.00 68.75 75 GLU A C 1
ATOM 572 O O . GLU A 1 75 ? 9.512 7.883 -45.107 1.00 68.75 75 GLU A O 1
ATOM 577 N N . PRO A 1 76 ? 8.908 9.973 -45.685 1.00 70.25 76 PRO A N 1
ATOM 578 C CA . PRO A 1 76 ? 8.296 9.545 -46.928 1.00 70.25 76 PRO A CA 1
ATOM 579 C C . PRO A 1 76 ? 9.441 9.180 -47.876 1.00 70.25 76 PRO A C 1
ATOM 581 O O . PRO A 1 76 ? 10.200 10.049 -48.303 1.00 70.25 76 PRO A O 1
ATOM 584 N N . GLY A 1 77 ? 9.607 7.881 -48.126 1.00 73.44 77 GLY A N 1
ATOM 585 C CA . GLY A 1 77 ? 10.599 7.383 -49.072 1.00 73.44 77 GLY A CA 1
ATOM 586 C C . GLY A 1 77 ? 10.348 7.941 -50.482 1.00 73.44 77 GLY A C 1
ATOM 587 O O . GLY A 1 77 ? 9.183 8.176 -50.823 1.00 73.44 77 GLY A O 1
ATOM 588 N N . PRO A 1 78 ? 11.414 8.188 -51.267 1.00 68.56 78 PRO A N 1
ATOM 589 C CA . PRO A 1 78 ? 11.303 8.631 -52.655 1.00 68.56 78 PRO A CA 1
ATOM 590 C C . PRO A 1 78 ? 10.678 7.571 -53.570 1.00 68.56 78 PRO A C 1
ATOM 592 O O . PRO A 1 78 ? 10.849 6.359 -53.293 1.00 68.56 78 PRO A O 1
#

pLDDT: mean 84.68, std 8.46, range [62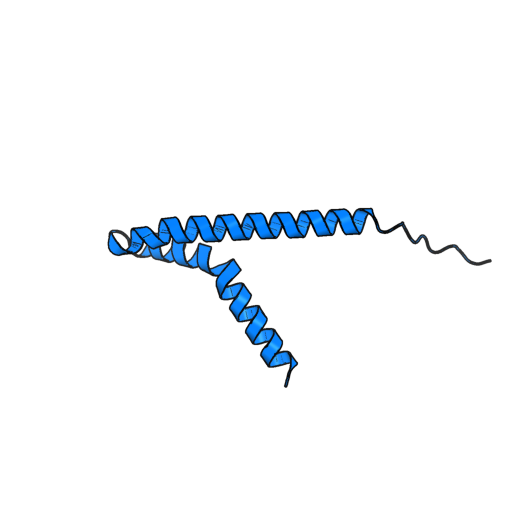.06, 94.25]

Sequence (78 aa):
MPTLLLYLRVQLMTLVVGVVGPIFLTVYFAAQPDPTVKWMYYAGLVITGIDVLVALAITDRMLAARKAAPDSKPEPGP